Protein AF-A0A067C3H2-F1 (afdb_monomer_lite)

Foldseek 3Di:
DVVVVVVVVVVVVVLCVVVVNDAALDNLVVDDPPDPVSVVVVVVVVVVVVVVVVVCCCVLQPPDDPVRSVVCVVVSVVVVVVVVVVVVVCVVPPPGPNVVCQLCCQLVVLQCVQLVVLVVLLVQLPDPPHPDDPVVSVVSPVSSVVSNVRSVVSNVVSVVD

Structure (mmCIF, N/CA/C/O backbone):
data_AF-A0A067C3H2-F1
#
_entry.id   AF-A0A067C3H2-F1
#
loop_
_atom_site.group_PDB
_atom_site.id
_atom_site.type_symbol
_atom_site.label_atom_id
_atom_site.label_alt_id
_atom_site.label_comp_id
_atom_site.label_asym_id
_atom_site.label_entity_id
_atom_site.label_seq_id
_atom_site.pdbx_PDB_ins_code
_atom_site.Cartn_x
_atom_site.Cartn_y
_atom_site.Cartn_z
_atom_site.occupancy
_atom_site.B_iso_or_equiv
_atom_site.auth_seq_id
_atom_site.auth_comp_id
_atom_site.auth_asym_id
_atom_site.auth_atom_id
_atom_site.pdbx_PDB_model_num
ATOM 1 N N . MET A 1 1 ? 9.374 -16.015 7.354 1.00 52.94 1 MET A N 1
ATOM 2 C CA . MET A 1 1 ? 7.978 -15.720 6.952 1.00 52.94 1 MET A CA 1
ATOM 3 C C . MET A 1 1 ? 6.926 -16.231 7.945 1.00 52.94 1 MET A C 1
ATOM 5 O O . MET A 1 1 ? 5.889 -15.596 8.042 1.00 52.94 1 MET A O 1
ATOM 9 N N . GLY A 1 2 ? 7.169 -17.295 8.728 1.00 65.50 2 GLY A N 1
ATOM 10 C CA . GLY A 1 2 ? 6.156 -17.839 9.654 1.00 65.50 2 GLY A CA 1
ATOM 11 C C . GLY A 1 2 ? 5.845 -17.011 10.913 1.00 65.50 2 GLY A C 1
ATOM 12 O O . GLY A 1 2 ? 4.714 -17.039 11.383 1.00 65.50 2 GLY A O 1
ATOM 13 N N . SER A 1 3 ? 6.797 -16.236 11.444 1.00 79.12 3 SER A N 1
ATOM 14 C CA . SER A 1 3 ? 6.596 -15.486 12.697 1.00 79.12 3 SER A CA 1
ATOM 15 C C . SER A 1 3 ? 5.554 -14.370 12.580 1.00 79.12 3 SER A C 1
ATOM 17 O O . SER A 1 3 ? 4.753 -14.196 13.489 1.00 79.12 3 SER A O 1
ATOM 19 N N . GLY A 1 4 ? 5.513 -13.650 11.454 1.00 80.19 4 GLY A N 1
ATOM 20 C CA . GLY A 1 4 ? 4.512 -12.604 11.222 1.00 80.19 4 GLY A CA 1
ATOM 21 C C . GLY A 1 4 ? 3.096 -13.172 11.140 1.00 80.19 4 GLY A C 1
ATOM 22 O O . GLY A 1 4 ? 2.205 -12.703 11.839 1.00 80.19 4 GLY A O 1
ATOM 23 N N . ALA A 1 5 ? 2.904 -14.232 10.349 1.00 82.69 5 ALA A N 1
ATOM 24 C CA . ALA A 1 5 ? 1.613 -14.910 10.236 1.00 82.69 5 ALA A CA 1
ATOM 25 C C . ALA A 1 5 ? 1.138 -15.476 11.584 1.00 82.69 5 ALA A C 1
ATOM 27 O O . ALA A 1 5 ? -0.034 -15.343 11.924 1.00 82.69 5 ALA A O 1
ATOM 28 N N . ALA A 1 6 ? 2.053 -16.044 12.378 1.00 87.88 6 ALA A N 1
ATOM 29 C CA . ALA A 1 6 ? 1.741 -16.526 13.719 1.00 87.88 6 ALA A CA 1
ATOM 30 C C . ALA A 1 6 ? 1.287 -15.391 14.652 1.00 87.88 6 ALA A C 1
ATOM 32 O O . ALA A 1 6 ? 0.285 -15.544 15.343 1.00 87.88 6 ALA A O 1
ATOM 33 N N . LEU A 1 7 ? 1.968 -14.239 14.641 1.00 87.00 7 LEU A N 1
ATOM 34 C CA . LEU A 1 7 ? 1.573 -13.076 15.444 1.00 87.00 7 LEU A CA 1
ATOM 35 C C . LEU A 1 7 ? 0.202 -12.528 15.033 1.00 87.00 7 LEU A C 1
ATOM 37 O O . LEU A 1 7 ? -0.615 -12.250 15.908 1.00 87.00 7 LEU A O 1
ATOM 41 N N . TYR A 1 8 ? -0.072 -12.425 13.727 1.00 86.69 8 TYR A N 1
ATOM 42 C CA . TYR A 1 8 ? -1.391 -12.016 13.237 1.00 86.69 8 TYR A CA 1
ATOM 43 C C . TYR A 1 8 ? -2.480 -12.999 13.666 1.00 86.69 8 TYR A C 1
ATOM 45 O O . TYR A 1 8 ? -3.502 -12.566 14.182 1.00 86.69 8 TYR A O 1
ATOM 53 N N . LEU A 1 9 ? -2.251 -14.310 13.535 1.00 88.50 9 LEU A N 1
ATOM 54 C CA . LEU A 1 9 ? -3.214 -15.329 13.960 1.00 88.50 9 LEU A CA 1
ATOM 55 C C . LEU A 1 9 ? -3.497 -15.272 15.461 1.00 88.50 9 LEU A C 1
ATOM 57 O O . LEU A 1 9 ? -4.658 -15.279 15.860 1.00 88.50 9 LEU A O 1
ATOM 61 N N . ILE A 1 10 ? -2.454 -15.185 16.290 1.00 91.12 10 ILE A N 1
ATOM 62 C CA . ILE A 1 10 ? -2.608 -15.098 17.747 1.00 91.12 10 ILE A CA 1
ATOM 63 C C . ILE A 1 10 ? -3.401 -13.839 18.116 1.00 91.12 10 ILE A C 1
ATOM 65 O O . ILE A 1 10 ? -4.353 -13.927 18.890 1.00 91.12 10 ILE A O 1
ATOM 69 N N . ALA A 1 11 ? -3.058 -12.687 17.531 1.00 86.56 11 ALA A N 1
ATOM 70 C CA . ALA A 1 11 ? -3.764 -11.433 17.777 1.00 86.56 11 ALA A CA 1
ATOM 71 C C . ALA A 1 11 ? -5.228 -11.483 17.302 1.00 86.56 11 ALA A C 1
ATOM 73 O O . ALA A 1 11 ? -6.118 -11.040 18.025 1.00 86.56 11 ALA A O 1
ATOM 74 N N . SER A 1 12 ? -5.496 -12.063 16.128 1.00 86.25 12 SER A N 1
ATOM 75 C CA . SER A 1 12 ? -6.852 -12.220 15.592 1.00 86.25 12 SER A CA 1
ATOM 76 C C . SER A 1 12 ? -7.713 -13.144 16.451 1.00 86.25 12 SER A C 1
ATOM 78 O O . SER A 1 12 ? -8.860 -12.807 16.729 1.00 86.25 12 SER A O 1
ATOM 80 N N . ILE A 1 13 ? -7.172 -14.277 16.912 1.00 89.00 13 ILE A N 1
ATOM 81 C CA . ILE A 1 13 ? -7.898 -15.203 17.795 1.00 89.00 13 ILE A CA 1
ATOM 82 C C . ILE A 1 13 ? -8.176 -14.534 19.144 1.00 89.00 13 ILE A C 1
ATOM 84 O O . ILE A 1 13 ? -9.308 -14.575 19.622 1.00 89.00 13 ILE A O 1
ATOM 88 N N . ALA A 1 14 ? -7.178 -13.871 19.736 1.00 87.00 14 ALA A N 1
ATOM 89 C CA . ALA A 1 14 ? -7.347 -13.161 21.002 1.00 87.00 14 ALA A CA 1
ATOM 90 C C . ALA A 1 14 ? -8.406 -12.049 20.901 1.00 87.00 14 ALA A C 1
ATOM 92 O O . ALA A 1 14 ? -9.272 -11.951 21.768 1.00 87.00 14 ALA A O 1
ATOM 93 N N . GLY A 1 15 ? -8.391 -11.261 19.820 1.00 84.81 15 GLY A N 1
ATOM 94 C CA . GLY A 1 15 ? -9.404 -10.238 19.555 1.00 84.81 15 GLY A CA 1
ATOM 95 C C . GLY A 1 15 ? -10.802 -10.826 19.346 1.00 84.81 15 GLY A C 1
ATOM 96 O O . GLY A 1 15 ? -11.765 -10.334 19.927 1.00 84.81 15 GLY A O 1
ATOM 97 N N . TYR A 1 16 ? -10.919 -11.917 18.583 1.00 87.06 16 TYR A N 1
ATOM 98 C CA . TYR A 1 16 ? -12.198 -12.595 18.348 1.00 87.06 16 TYR A CA 1
ATOM 99 C C . TYR A 1 16 ? -12.837 -13.095 19.650 1.00 87.06 16 TYR A C 1
ATOM 101 O O . TYR A 1 16 ? -14.030 -12.885 19.876 1.00 87.06 16 TYR A O 1
ATOM 109 N N . VAL A 1 17 ? -12.032 -13.706 20.526 1.00 88.50 17 VAL A N 1
ATOM 110 C CA . VAL A 1 17 ? -12.478 -14.176 21.845 1.00 88.50 17 VAL A CA 1
ATOM 111 C C . VAL A 1 17 ? -12.849 -12.999 22.751 1.00 88.50 17 VAL A C 1
ATOM 113 O O . VAL A 1 17 ? -13.873 -13.053 23.425 1.00 88.50 17 VAL A O 1
ATOM 116 N N . CYS A 1 18 ? -12.069 -11.913 22.740 1.00 85.69 18 CYS A N 1
ATOM 117 C CA . CYS A 1 18 ? -12.314 -10.742 23.586 1.00 85.69 18 CYS A CA 1
ATOM 118 C C . CYS A 1 18 ? -13.610 -9.988 23.231 1.00 85.69 18 CYS A C 1
ATOM 120 O O . CYS A 1 18 ? -14.263 -9.446 24.119 1.00 85.69 18 CYS A O 1
ATOM 122 N N . PHE A 1 19 ? -13.999 -9.971 21.952 1.00 85.56 19 PHE A N 1
ATOM 123 C CA . PHE A 1 19 ? -15.188 -9.262 21.458 1.00 85.56 19 PHE A CA 1
ATOM 124 C C . PHE A 1 19 ? -16.379 -10.175 21.143 1.00 85.56 19 PHE A C 1
ATOM 126 O O . PHE A 1 19 ? -17.271 -9.781 20.392 1.00 85.56 19 PHE A O 1
ATOM 133 N N . ASN A 1 20 ? -16.412 -11.395 21.697 1.00 84.06 20 ASN A N 1
ATOM 134 C CA . ASN A 1 20 ? -17.511 -12.356 21.515 1.00 84.06 20 ASN A CA 1
ATOM 135 C C . ASN A 1 20 ? -17.917 -12.561 20.039 1.00 84.06 20 ASN A C 1
ATOM 137 O O . ASN A 1 20 ? -19.093 -12.710 19.712 1.00 84.06 20 ASN A O 1
ATOM 141 N N . GLY A 1 21 ? -16.935 -12.545 19.137 1.00 79.56 21 GLY A N 1
ATOM 142 C CA . GLY A 1 21 ? -17.133 -12.782 17.710 1.00 79.56 21 GLY A CA 1
ATOM 143 C C . GLY A 1 21 ? -17.432 -11.560 16.834 1.00 79.56 21 GLY A C 1
ATOM 144 O O . GLY A 1 21 ? -17.514 -11.730 15.619 1.00 79.56 21 GLY A O 1
ATOM 145 N N . MET A 1 22 ? -17.525 -10.344 17.390 1.00 80.50 22 MET A N 1
ATOM 146 C CA . MET A 1 22 ? -17.711 -9.100 16.616 1.00 80.50 22 MET A CA 1
ATOM 147 C C . MET A 1 22 ? -16.599 -8.070 16.893 1.00 80.50 22 MET A C 1
ATOM 149 O O . MET A 1 22 ? -16.857 -7.034 17.507 1.00 80.50 22 MET A O 1
ATOM 153 N N . PRO A 1 23 ? -15.344 -8.337 16.482 1.00 81.75 23 PRO A N 1
ATOM 154 C CA . PRO A 1 23 ? -14.254 -7.395 16.698 1.00 81.75 23 PRO A CA 1
ATOM 155 C C . PRO A 1 23 ? -14.402 -6.145 15.804 1.00 81.75 23 PRO A C 1
ATOM 157 O O . PRO A 1 23 ? -14.617 -6.290 14.597 1.00 81.75 23 PRO A O 1
ATOM 160 N N . PRO A 1 24 ? -14.242 -4.926 16.353 1.00 81.44 24 PRO A N 1
ATOM 161 C CA . PRO A 1 24 ? -14.141 -3.710 15.548 1.00 81.44 24 PRO A CA 1
ATOM 162 C C . PRO A 1 24 ? -12.856 -3.711 14.701 1.00 81.44 24 PRO A C 1
ATOM 164 O O . PRO A 1 24 ? -11.870 -4.365 15.047 1.00 81.44 24 PRO A O 1
ATOM 167 N N . ALA A 1 25 ? -12.850 -2.957 13.594 1.00 78.88 25 ALA A N 1
ATOM 168 C CA . ALA A 1 25 ? -11.707 -2.887 12.672 1.00 78.88 25 ALA A CA 1
ATOM 169 C C . ALA A 1 25 ? -10.416 -2.380 13.345 1.00 78.88 25 ALA A C 1
ATOM 171 O O . ALA A 1 25 ? -9.319 -2.811 12.990 1.00 78.88 25 ALA A O 1
ATOM 172 N N . ASP A 1 26 ? -10.555 -1.498 14.336 1.00 81.25 26 ASP A N 1
ATOM 173 C CA . ASP A 1 26 ? -9.503 -1.180 15.295 1.00 81.25 26 ASP A CA 1
ATOM 174 C C . ASP A 1 26 ? -9.853 -1.808 16.648 1.00 81.25 26 ASP A C 1
ATOM 176 O O . ASP A 1 26 ? -10.756 -1.362 17.348 1.00 81.25 26 ASP A O 1
ATOM 180 N N . ILE A 1 27 ? -9.110 -2.843 17.037 1.00 80.56 27 ILE A N 1
ATOM 181 C CA . ILE A 1 27 ? -9.293 -3.567 18.303 1.00 80.56 27 ILE A CA 1
ATOM 182 C C . ILE A 1 27 ? -9.233 -2.625 19.513 1.00 80.56 27 ILE A C 1
ATOM 184 O O . ILE A 1 27 ? -9.882 -2.882 20.525 1.00 80.56 27 ILE A O 1
ATOM 188 N N . LEU A 1 28 ? -8.483 -1.523 19.428 1.00 80.81 28 LEU A N 1
ATOM 189 C CA . LEU A 1 28 ? -8.332 -0.594 20.543 1.00 80.81 28 LEU A CA 1
ATOM 190 C C . LEU A 1 28 ? -9.577 0.256 20.783 1.00 80.81 28 LEU A C 1
ATOM 192 O O . LEU A 1 28 ? -9.721 0.756 21.896 1.00 80.81 28 LEU A O 1
ATOM 196 N N . THR A 1 29 ? -10.466 0.433 19.802 1.00 80.19 29 THR A N 1
ATOM 197 C CA . THR A 1 29 ? -11.700 1.221 19.981 1.00 80.19 29 THR A CA 1
ATOM 198 C C . THR A 1 29 ? -12.783 0.450 20.726 1.00 80.19 29 THR A C 1
ATOM 200 O O . THR A 1 29 ? -13.663 1.066 21.318 1.00 80.19 29 THR A O 1
ATOM 203 N N . GLY A 1 30 ? -12.689 -0.881 20.773 1.00 79.06 30 GLY A N 1
ATOM 204 C CA . GLY A 1 30 ? -13.612 -1.721 21.535 1.00 79.06 30 GLY A CA 1
ATOM 205 C C . GLY A 1 30 ? -13.400 -1.688 23.056 1.00 79.06 30 GLY A C 1
ATOM 206 O O . GLY A 1 30 ? -14.217 -2.240 23.788 1.00 79.06 30 GLY A O 1
ATOM 207 N N . PHE A 1 31 ? -12.330 -1.050 23.544 1.00 82.25 31 PHE A N 1
ATOM 208 C CA . PHE A 1 31 ? -12.027 -0.908 24.972 1.00 82.25 31 PHE A CA 1
ATOM 209 C C . PHE A 1 31 ? -12.334 0.503 25.494 1.00 82.25 31 PHE A C 1
ATOM 211 O O . PHE A 1 31 ? -12.208 1.494 24.764 1.00 82.25 31 PHE A O 1
ATOM 218 N N . SER A 1 32 ? -12.680 0.596 26.782 1.00 82.94 32 SER A N 1
ATOM 219 C CA . SER A 1 32 ? -13.024 1.860 27.441 1.00 82.94 32 SER A CA 1
ATOM 220 C C . SER A 1 32 ? -11.864 2.862 27.412 1.00 82.94 32 SER A C 1
ATOM 222 O O . SER A 1 32 ? -10.688 2.501 27.468 1.00 82.94 32 SER A O 1
ATOM 224 N N . SER A 1 33 ? -12.184 4.156 27.346 1.00 77.75 33 SER A N 1
ATOM 225 C CA . SER A 1 33 ? -11.199 5.242 27.435 1.00 77.75 33 SER A CA 1
ATOM 226 C C . SER A 1 33 ? -10.615 5.432 28.834 1.00 77.75 33 SER A C 1
ATOM 228 O O . SER A 1 33 ? -9.649 6.177 28.983 1.00 77.75 33 SER A O 1
ATOM 230 N N . GLU A 1 34 ? -11.183 4.790 29.852 1.00 81.88 34 GLU A N 1
ATOM 231 C CA . GLU A 1 34 ? -10.734 4.904 31.245 1.00 81.88 34 GLU A CA 1
ATOM 232 C C . GLU A 1 34 ? -9.639 3.883 31.604 1.00 81.88 34 GLU A C 1
ATOM 234 O O . GLU A 1 34 ? -8.944 4.041 32.609 1.00 81.88 34 GLU A O 1
ATOM 239 N N . ASP A 1 35 ? -9.409 2.878 30.752 1.00 84.25 35 ASP A N 1
ATOM 240 C CA . ASP A 1 35 ? -8.408 1.840 30.989 1.00 84.25 35 ASP A CA 1
ATOM 241 C C . ASP A 1 35 ? -6.983 2.362 30.747 1.00 84.25 35 ASP A C 1
ATOM 243 O O . ASP A 1 35 ? -6.524 2.551 29.614 1.00 84.25 35 ASP A O 1
ATOM 247 N N . ALA A 1 36 ? -6.235 2.559 31.835 1.00 84.69 36 ALA A N 1
ATOM 248 C CA . ALA A 1 36 ? -4.871 3.088 31.794 1.00 84.69 36 ALA A CA 1
ATOM 249 C C . ALA A 1 36 ? -3.897 2.218 30.971 1.00 84.69 36 ALA A C 1
ATOM 251 O O . ALA A 1 36 ? -2.998 2.748 30.315 1.00 84.69 36 ALA A O 1
ATOM 252 N N . SER A 1 37 ? -4.081 0.893 30.961 1.00 85.56 37 SER A N 1
ATOM 253 C CA . SER A 1 37 ? -3.261 -0.043 30.175 1.00 85.56 37 SER A CA 1
ATOM 254 C C . SER A 1 37 ? -3.469 0.137 28.668 1.00 85.56 37 SER A C 1
ATOM 256 O O . SER A 1 37 ? -2.499 0.224 27.913 1.00 85.56 37 SER A O 1
ATOM 258 N N . ILE A 1 38 ? -4.722 0.270 28.232 1.00 86.00 38 ILE A N 1
ATOM 259 C CA . ILE A 1 38 ? -5.090 0.480 26.829 1.00 86.00 38 ILE A CA 1
ATOM 260 C C . ILE A 1 38 ? -4.646 1.863 26.359 1.00 86.00 38 ILE A C 1
ATOM 262 O O . ILE A 1 38 ? -4.080 1.995 25.272 1.00 86.00 38 ILE A O 1
ATOM 266 N N . ASN A 1 39 ? -4.804 2.888 27.197 1.00 86.44 39 ASN A N 1
ATOM 267 C CA . ASN A 1 39 ? -4.285 4.219 26.894 1.00 86.44 39 ASN A CA 1
ATOM 268 C C . ASN A 1 39 ? -2.754 4.224 26.761 1.00 86.44 39 ASN A C 1
ATOM 270 O O . ASN A 1 39 ? -2.228 4.868 25.853 1.00 86.44 39 ASN A O 1
ATOM 274 N N . GLY A 1 40 ? -2.037 3.445 27.578 1.00 88.62 40 GLY A N 1
ATOM 275 C CA . GLY A 1 40 ? -0.596 3.234 27.416 1.00 88.62 40 GLY A CA 1
ATOM 276 C C . GLY A 1 40 ? -0.232 2.645 26.048 1.00 88.62 40 GLY A C 1
ATOM 277 O O . GLY A 1 40 ? 0.672 3.147 25.377 1.00 88.62 40 GLY A O 1
ATOM 278 N N . VAL A 1 41 ? -0.977 1.633 25.587 1.00 87.75 41 VAL A N 1
ATOM 279 C CA . VAL A 1 41 ? -0.791 1.030 24.255 1.00 87.75 41 VAL A CA 1
ATOM 280 C C . VAL A 1 41 ? -1.094 2.033 23.136 1.00 87.75 41 VAL A C 1
ATOM 282 O O . VAL A 1 41 ? -0.302 2.146 22.200 1.00 87.75 41 VAL A O 1
ATOM 285 N N . ARG A 1 42 ? -2.179 2.814 23.243 1.00 88.06 42 ARG A N 1
ATOM 286 C CA . ARG A 1 42 ? -2.527 3.871 22.271 1.00 88.06 42 ARG A CA 1
ATOM 287 C C . ARG A 1 42 ? -1.410 4.915 22.147 1.00 88.06 42 ARG A C 1
ATOM 289 O O . ARG A 1 42 ? -1.023 5.270 21.034 1.00 88.06 42 ARG A O 1
ATOM 296 N N . ILE A 1 43 ? -0.834 5.353 23.271 1.00 88.12 43 ILE A N 1
ATOM 297 C CA . ILE A 1 43 ? 0.297 6.298 23.286 1.00 88.12 43 ILE A CA 1
ATOM 298 C C . ILE A 1 43 ? 1.541 5.674 22.642 1.00 88.12 43 ILE A C 1
ATOM 300 O O . ILE A 1 43 ? 2.183 6.309 21.802 1.00 88.12 43 ILE A O 1
ATOM 304 N N . ALA A 1 44 ? 1.877 4.431 22.998 1.00 89.50 44 ALA A N 1
ATOM 305 C CA . ALA A 1 44 ? 3.029 3.731 22.433 1.00 89.50 44 ALA A CA 1
ATOM 306 C C . ALA A 1 44 ? 2.903 3.558 20.910 1.00 89.50 44 ALA A C 1
ATOM 308 O O . ALA A 1 44 ? 3.862 3.806 20.175 1.00 89.50 44 ALA A O 1
ATOM 309 N N . LEU A 1 45 ? 1.713 3.202 20.420 1.00 85.12 45 LEU A N 1
ATOM 310 C CA . LEU A 1 45 ? 1.429 3.103 18.989 1.00 85.12 45 LEU A CA 1
ATOM 311 C C . LEU A 1 45 ? 1.521 4.461 18.293 1.00 85.12 45 LEU A C 1
ATOM 313 O O . LEU A 1 45 ? 2.179 4.556 17.257 1.00 85.12 45 LEU A O 1
ATOM 317 N N . GLY A 1 46 ? 0.961 5.519 18.886 1.00 85.25 46 GLY A N 1
ATOM 318 C CA . GLY A 1 46 ? 1.102 6.883 18.371 1.00 85.25 46 GLY A CA 1
ATOM 319 C C . GLY A 1 46 ? 2.572 7.301 18.237 1.00 85.25 46 GLY A C 1
ATOM 320 O O . GLY A 1 46 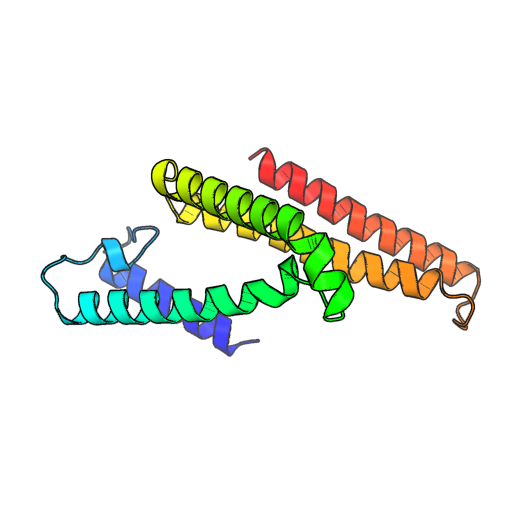? 2.990 7.826 17.202 1.00 85.25 46 GLY A O 1
ATOM 321 N N . LEU A 1 47 ? 3.403 6.980 19.233 1.00 86.69 47 LEU A N 1
ATOM 322 C CA . LEU A 1 47 ? 4.839 7.265 19.196 1.00 86.69 47 LEU A CA 1
ATOM 323 C C . LEU A 1 47 ? 5.563 6.462 18.098 1.00 86.69 47 LEU A C 1
ATOM 325 O O . LEU A 1 47 ? 6.403 7.004 17.369 1.00 86.69 47 LEU A O 1
ATOM 329 N N . CYS A 1 48 ? 5.215 5.184 17.936 1.00 84.94 48 CYS A N 1
ATOM 330 C CA . CYS A 1 48 ? 5.728 4.333 16.861 1.00 84.94 48 CYS A CA 1
ATOM 331 C C . CYS A 1 48 ? 5.339 4.852 15.467 1.00 84.94 48 CYS A C 1
ATOM 333 O O . CYS A 1 48 ? 6.164 4.823 14.546 1.00 84.94 48 CYS A O 1
ATOM 335 N N . MET A 1 49 ? 4.124 5.380 15.302 1.00 82.00 49 MET A N 1
ATOM 336 C CA . MET A 1 49 ? 3.663 5.974 14.044 1.00 82.00 49 MET A CA 1
ATOM 337 C C . MET A 1 49 ? 4.447 7.240 13.684 1.00 82.00 49 MET A C 1
ATOM 339 O O . MET A 1 49 ? 4.892 7.372 12.543 1.00 82.00 49 MET A O 1
ATOM 343 N N . ILE A 1 50 ? 4.730 8.123 14.652 1.00 81.38 50 ILE A N 1
ATOM 344 C CA . ILE A 1 50 ? 5.578 9.314 14.433 1.00 81.38 50 ILE A CA 1
ATOM 345 C C . ILE A 1 50 ? 6.971 8.904 13.944 1.00 81.38 50 ILE A C 1
ATOM 347 O O . ILE A 1 50 ? 7.534 9.506 13.022 1.00 81.38 50 ILE A O 1
ATOM 351 N N . ARG A 1 51 ? 7.545 7.855 14.543 1.00 76.00 51 ARG A N 1
ATOM 352 C CA . ARG A 1 51 ? 8.850 7.335 14.124 1.00 76.00 51 ARG A CA 1
ATOM 353 C C . ARG A 1 51 ? 8.795 6.743 12.715 1.00 76.00 51 ARG A C 1
ATOM 355 O O . ARG A 1 51 ? 9.713 6.978 11.934 1.00 76.00 51 ARG A O 1
ATOM 362 N N . SER A 1 52 ? 7.719 6.039 12.379 1.00 69.81 52 SER A N 1
ATOM 363 C CA . SER A 1 52 ? 7.513 5.422 11.062 1.00 69.81 52 SER A CA 1
ATOM 364 C C . SER A 1 52 ? 7.284 6.457 9.956 1.00 69.81 52 SER A C 1
ATOM 366 O O . SER A 1 52 ? 7.788 6.290 8.848 1.00 69.81 52 SER A O 1
ATOM 368 N N . ALA A 1 53 ? 6.648 7.591 10.263 1.00 64.25 53 ALA A N 1
ATOM 369 C CA . ALA A 1 53 ? 6.514 8.712 9.330 1.00 64.25 53 ALA A CA 1
ATOM 370 C C . ALA A 1 53 ? 7.879 9.277 8.887 1.00 64.25 53 ALA A C 1
ATOM 372 O O . ALA A 1 53 ? 8.028 9.773 7.769 1.00 64.25 53 ALA A O 1
ATOM 373 N N . ARG A 1 54 ? 8.925 9.146 9.718 1.00 61.78 54 ARG A N 1
ATOM 374 C CA . ARG A 1 54 ? 10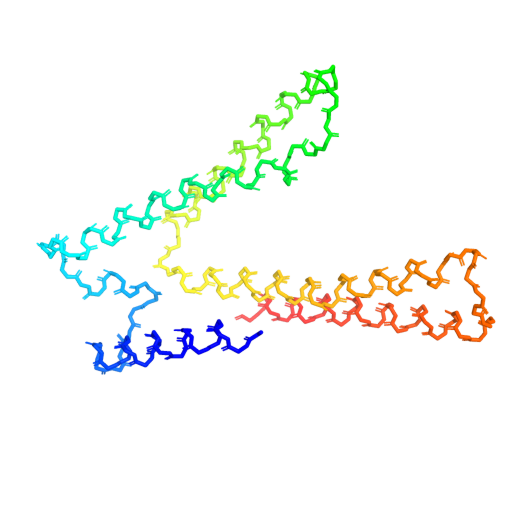.297 9.520 9.336 1.00 61.78 54 ARG A CA 1
ATOM 375 C C . ARG A 1 54 ? 10.853 8.629 8.215 1.00 61.78 54 ARG A C 1
ATOM 377 O O . ARG A 1 54 ? 11.667 9.117 7.435 1.00 61.78 54 ARG A O 1
ATOM 384 N N . SER A 1 55 ? 10.385 7.387 8.088 1.00 58.88 55 SER A N 1
ATOM 385 C CA . SER A 1 55 ? 10.772 6.445 7.026 1.00 58.88 55 SER A CA 1
ATOM 386 C C . SER A 1 55 ? 10.144 6.759 5.665 1.00 58.88 55 SER A C 1
ATOM 388 O O . SER A 1 55 ? 10.633 6.268 4.654 1.00 58.88 55 SER A O 1
ATOM 390 N N . LEU A 1 56 ? 9.119 7.618 5.602 1.00 57.69 56 LEU A N 1
ATOM 391 C CA . LEU A 1 56 ? 8.558 8.104 4.332 1.00 57.69 56 LEU A CA 1
ATOM 392 C C . LEU A 1 56 ? 9.440 9.173 3.669 1.00 57.69 56 LEU A C 1
ATOM 394 O O . LEU A 1 56 ? 9.293 9.450 2.480 1.00 57.69 56 LEU A O 1
ATOM 398 N N . ARG A 1 57 ? 10.398 9.755 4.411 1.00 59.25 57 ARG A N 1
ATOM 399 C CA . ARG A 1 57 ? 11.351 10.742 3.885 1.00 59.25 57 ARG A CA 1
ATOM 400 C C . ARG A 1 57 ? 12.066 10.260 2.612 1.00 59.25 57 ARG A C 1
ATOM 402 O O . ARG A 1 57 ? 11.967 10.970 1.624 1.00 59.25 57 ARG A O 1
ATOM 409 N N . PRO A 1 58 ? 12.745 9.101 2.557 1.00 53.56 58 PRO A N 1
ATOM 410 C CA . PRO A 1 58 ? 13.446 8.667 1.344 1.00 53.56 58 PRO A CA 1
ATOM 411 C C . PRO A 1 58 ? 12.540 8.478 0.116 1.00 53.56 58 PRO A C 1
ATOM 413 O O . PRO A 1 58 ? 12.984 8.771 -0.989 1.00 53.56 58 PRO A O 1
ATOM 416 N N . PHE A 1 59 ? 11.282 8.054 0.294 1.00 53.81 59 PHE A N 1
ATOM 417 C CA . PHE A 1 59 ? 10.358 7.800 -0.821 1.00 53.81 59 PHE A CA 1
ATOM 418 C C . PHE A 1 59 ? 9.944 9.090 -1.546 1.00 53.81 59 PHE A C 1
ATOM 420 O O . PHE A 1 59 ? 9.884 9.125 -2.770 1.00 53.81 59 PHE A O 1
ATOM 427 N N . PHE A 1 60 ? 9.728 10.174 -0.794 1.00 53.38 60 PHE A N 1
ATOM 428 C CA . PHE A 1 60 ? 9.381 11.483 -1.358 1.00 53.38 60 PHE A CA 1
ATOM 429 C C . PHE A 1 60 ? 10.594 12.384 -1.633 1.00 53.38 60 PHE A C 1
ATOM 431 O O . PHE A 1 60 ? 10.481 13.336 -2.404 1.00 53.38 60 PHE A O 1
ATOM 438 N N . LEU A 1 61 ? 11.740 12.143 -0.984 1.00 54.72 61 LEU A N 1
ATOM 439 C CA . LEU A 1 61 ? 12.914 13.017 -1.096 1.00 54.72 61 LEU A CA 1
ATOM 440 C C . LEU A 1 61 ? 13.903 12.584 -2.180 1.00 54.72 61 LEU A C 1
ATOM 442 O O . LEU A 1 61 ? 14.596 13.460 -2.693 1.00 54.72 61 LEU A O 1
ATOM 446 N N . GLY A 1 62 ? 13.986 11.290 -2.513 1.00 56.94 62 GLY A N 1
ATOM 447 C CA . GLY A 1 62 ? 15.049 10.749 -3.366 1.00 56.94 62 GLY A CA 1
ATOM 448 C C . GLY A 1 62 ? 16.468 11.032 -2.826 1.00 56.94 62 GLY A C 1
ATOM 449 O O . GLY A 1 62 ? 16.659 11.815 -1.891 1.00 56.94 62 GLY A O 1
ATOM 450 N N . PRO A 1 63 ? 17.510 10.396 -3.376 1.00 54.62 63 PRO A N 1
ATOM 451 C CA . PRO A 1 63 ? 18.877 10.834 -3.135 1.00 54.62 63 PRO A CA 1
ATOM 452 C C . PRO A 1 63 ? 19.118 12.117 -3.943 1.00 54.62 63 PRO A C 1
ATOM 454 O O . PRO A 1 63 ? 19.276 12.063 -5.157 1.00 54.62 63 PRO A O 1
ATOM 457 N N . ALA A 1 64 ? 19.104 13.280 -3.291 1.00 57.16 64 ALA A N 1
ATOM 458 C CA . ALA A 1 64 ? 19.415 14.560 -3.928 1.00 57.16 64 ALA A CA 1
ATOM 459 C C . ALA A 1 64 ? 20.677 15.164 -3.309 1.00 57.16 64 ALA A C 1
ATOM 461 O O . ALA A 1 64 ? 20.819 15.205 -2.083 1.00 57.16 64 ALA A O 1
ATOM 462 N N . THR A 1 65 ? 21.580 15.670 -4.151 1.00 61.69 65 THR A N 1
ATOM 463 C CA . THR A 1 65 ? 22.710 16.476 -3.677 1.00 61.69 65 THR A CA 1
ATOM 464 C C . THR A 1 65 ? 22.197 17.771 -3.027 1.00 61.69 65 THR A C 1
ATOM 466 O O . THR A 1 65 ? 21.117 18.270 -3.356 1.00 61.69 65 THR A O 1
ATOM 469 N N . HIS A 1 66 ? 22.954 18.343 -2.082 1.00 59.56 66 HIS A N 1
ATOM 470 C CA . HIS A 1 66 ? 22.523 19.523 -1.312 1.00 59.56 66 HIS A CA 1
ATOM 471 C C . HIS A 1 66 ? 22.100 20.725 -2.188 1.00 59.56 66 HIS A C 1
ATOM 473 O O . HIS A 1 66 ? 21.242 21.507 -1.774 1.00 59.56 66 HIS A O 1
ATOM 479 N N . ALA A 1 67 ? 22.655 20.859 -3.399 1.00 58.50 67 ALA A N 1
ATOM 480 C CA . ALA A 1 67 ? 22.327 21.925 -4.347 1.00 58.50 67 ALA A CA 1
ATOM 481 C C . ALA A 1 67 ? 20.983 21.697 -5.072 1.00 58.50 67 ALA A C 1
ATOM 483 O O . ALA A 1 67 ? 20.159 22.609 -5.154 1.00 58.50 67 ALA A O 1
ATOM 484 N N . GLU A 1 68 ? 20.711 20.472 -5.528 1.00 61.62 68 GLU A N 1
ATOM 485 C CA . GLU A 1 68 ? 19.450 20.105 -6.194 1.00 61.62 68 GLU A CA 1
ATOM 486 C C . GLU A 1 68 ? 18.270 20.077 -5.220 1.00 61.62 68 GLU A C 1
ATOM 488 O O . GLU A 1 68 ? 17.137 20.419 -5.578 1.00 61.62 68 GLU A O 1
ATOM 493 N N . ALA A 1 69 ? 18.544 19.732 -3.958 1.00 60.78 69 ALA A N 1
ATOM 494 C CA . ALA A 1 69 ? 17.550 19.721 -2.898 1.00 60.78 69 ALA A CA 1
ATOM 495 C C . ALA A 1 69 ? 16.885 21.092 -2.722 1.00 60.78 69 ALA A C 1
ATOM 497 O O . ALA A 1 69 ? 15.681 21.133 -2.477 1.00 60.78 69 ALA A O 1
ATOM 498 N N . ARG A 1 70 ? 17.634 22.199 -2.889 1.00 61.09 70 ARG A N 1
ATOM 499 C CA . ARG A 1 70 ? 17.143 23.575 -2.690 1.00 61.09 70 ARG A CA 1
ATOM 500 C C . ARG A 1 70 ? 16.162 24.017 -3.777 1.00 61.09 70 ARG A C 1
ATOM 502 O O . ARG A 1 70 ? 15.156 24.645 -3.460 1.00 61.09 70 ARG A O 1
ATOM 509 N N . HIS A 1 71 ? 16.417 23.653 -5.034 1.00 65.19 71 HIS A N 1
ATOM 510 C CA . HIS A 1 71 ? 15.538 23.998 -6.156 1.00 65.19 71 HIS A CA 1
ATOM 511 C C . HIS A 1 71 ? 14.219 23.209 -6.129 1.00 65.19 71 HIS A C 1
ATOM 513 O O . HIS A 1 71 ? 13.173 23.729 -6.507 1.00 65.19 71 HIS A O 1
ATOM 519 N N . ARG A 1 72 ? 14.241 21.977 -5.601 1.00 65.81 72 ARG A N 1
ATOM 520 C CA . ARG A 1 72 ? 13.046 21.132 -5.449 1.00 65.81 72 ARG A CA 1
ATOM 521 C C . ARG A 1 72 ? 12.271 21.371 -4.148 1.00 65.81 72 ARG A C 1
ATOM 523 O O . ARG A 1 72 ? 11.222 20.759 -3.972 1.00 65.81 72 ARG A O 1
ATOM 530 N N . LEU A 1 73 ? 12.729 22.253 -3.248 1.00 70.56 73 LEU A N 1
ATOM 531 C CA . LEU A 1 73 ? 12.022 22.578 -1.998 1.00 70.56 73 LEU A CA 1
ATOM 532 C C . LEU A 1 73 ? 10.562 23.016 -2.191 1.00 70.56 73 LEU A C 1
ATOM 534 O O . LEU A 1 73 ? 9.722 22.459 -1.489 1.00 70.56 73 LEU A O 1
ATOM 538 N N . PRO A 1 74 ? 10.212 23.951 -3.099 1.00 74.62 74 PRO A N 1
ATOM 539 C CA . PRO A 1 74 ? 8.818 24.371 -3.248 1.00 74.62 74 PRO A CA 1
ATOM 540 C C . PRO A 1 74 ? 7.929 23.225 -3.742 1.00 74.62 74 PRO A C 1
ATOM 542 O O . PRO A 1 74 ? 6.872 22.981 -3.168 1.00 74.62 74 PRO A O 1
ATOM 545 N N . PHE A 1 75 ? 8.396 22.451 -4.728 1.00 77.69 75 PHE A N 1
ATOM 546 C CA . PHE A 1 75 ? 7.695 21.254 -5.200 1.00 77.69 75 PH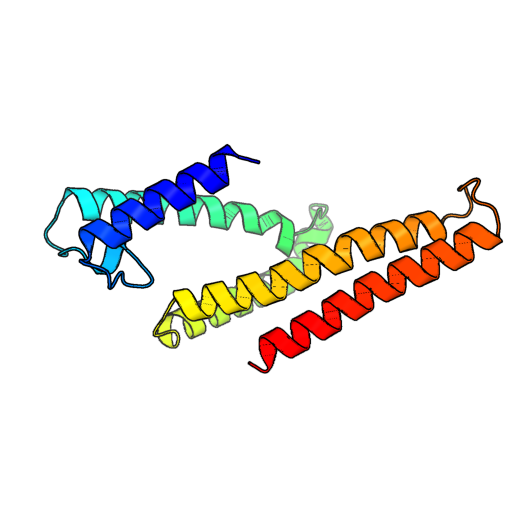E A CA 1
ATOM 547 C C . PHE A 1 75 ? 7.550 20.201 -4.092 1.00 77.69 75 PHE A C 1
ATOM 549 O O . PHE A 1 75 ? 6.503 19.581 -3.941 1.00 77.69 75 PHE A O 1
ATOM 556 N N . ARG A 1 76 ? 8.583 20.032 -3.264 1.00 73.25 76 ARG A N 1
ATOM 557 C CA . ARG A 1 76 ? 8.594 19.098 -2.136 1.00 73.25 76 ARG A CA 1
ATOM 558 C C . ARG A 1 76 ? 7.616 19.500 -1.037 1.00 73.25 76 ARG A C 1
ATOM 560 O O . ARG A 1 76 ? 6.927 18.635 -0.500 1.00 73.25 76 ARG A O 1
ATOM 567 N N . VAL A 1 77 ? 7.566 20.784 -0.686 1.00 78.69 77 VAL A N 1
ATOM 568 C CA . VAL A 1 77 ? 6.602 21.310 0.290 1.00 78.69 77 VAL A CA 1
ATOM 569 C C . VAL A 1 77 ? 5.186 21.127 -0.241 1.00 78.69 77 VAL A C 1
ATOM 571 O O . VAL A 1 77 ? 4.347 20.627 0.498 1.00 78.69 77 VAL A O 1
ATOM 574 N N . LEU A 1 78 ? 4.955 21.421 -1.524 1.00 82.88 78 LEU A N 1
ATOM 575 C CA . LEU A 1 78 ? 3.664 21.223 -2.183 1.00 82.88 78 LEU A CA 1
ATOM 576 C C . LEU A 1 78 ? 3.235 19.746 -2.197 1.00 82.88 78 LEU A C 1
ATOM 578 O O . LEU A 1 78 ? 2.118 19.419 -1.819 1.00 82.88 78 LEU A O 1
ATOM 582 N N . ALA A 1 79 ? 4.119 18.827 -2.586 1.00 78.19 79 ALA A N 1
ATOM 583 C CA . ALA A 1 79 ? 3.802 17.399 -2.604 1.00 78.19 79 ALA A CA 1
ATOM 584 C C . ALA A 1 79 ? 3.513 16.862 -1.191 1.00 78.19 79 ALA A C 1
ATOM 586 O O . ALA A 1 79 ? 2.578 16.088 -0.991 1.00 78.19 79 ALA A O 1
ATOM 587 N N . THR A 1 80 ? 4.284 17.312 -0.195 1.00 80.12 80 THR A N 1
ATOM 588 C CA . THR A 1 80 ? 4.074 16.919 1.206 1.00 80.12 80 THR A CA 1
ATOM 589 C C . THR A 1 80 ? 2.774 17.502 1.757 1.00 80.12 80 THR A C 1
ATOM 591 O O . THR A 1 80 ? 2.063 16.809 2.478 1.00 80.12 80 THR A O 1
ATOM 594 N N . SER A 1 81 ? 2.433 18.751 1.423 1.00 81.31 81 SER A N 1
ATOM 595 C CA . SER A 1 81 ? 1.184 19.368 1.873 1.00 81.31 81 SER A CA 1
ATOM 596 C C . SER A 1 81 ? -0.032 18.706 1.236 1.00 81.31 81 SER A C 1
ATOM 598 O O . SER A 1 81 ? -0.985 18.420 1.952 1.00 81.31 81 SER A O 1
ATOM 600 N N . ILE A 1 82 ? 0.021 18.376 -0.060 1.00 86.12 82 ILE A N 1
ATOM 601 C CA . ILE A 1 82 ? -1.031 17.607 -0.742 1.00 86.12 82 ILE A CA 1
ATOM 602 C C . ILE A 1 82 ? -1.209 16.242 -0.074 1.00 86.12 82 ILE A C 1
ATOM 604 O O . ILE A 1 82 ? -2.336 15.852 0.217 1.00 86.12 82 ILE A O 1
ATOM 608 N N . PHE A 1 83 ? -0.115 15.536 0.220 1.00 82.94 83 PHE A N 1
ATOM 609 C CA . PHE A 1 83 ? -0.176 14.242 0.900 1.00 82.94 83 PHE A CA 1
ATOM 610 C C . PHE A 1 83 ? -0.798 14.347 2.301 1.00 82.94 83 PHE A C 1
ATOM 612 O O . PHE A 1 83 ? -1.683 13.564 2.638 1.00 82.94 83 PHE A O 1
ATOM 619 N N . LEU A 1 84 ? -0.376 15.326 3.108 1.00 83.56 84 LEU A N 1
ATOM 620 C CA . LEU A 1 84 ? -0.939 15.550 4.443 1.00 83.56 84 LEU A CA 1
ATOM 621 C C . LEU A 1 84 ? -2.413 15.956 4.385 1.00 83.56 84 LEU A C 1
ATOM 623 O O . LEU A 1 84 ? -3.195 15.516 5.221 1.00 83.56 84 LEU A O 1
ATOM 627 N N . LEU A 1 85 ? -2.798 16.759 3.393 1.00 87.00 85 LEU A N 1
ATOM 628 C CA . LEU A 1 85 ? -4.183 17.164 3.188 1.00 87.00 85 LEU A CA 1
ATOM 629 C C . LEU A 1 85 ? -5.046 15.971 2.767 1.00 87.00 85 LEU A C 1
ATOM 631 O O . LEU A 1 85 ? -6.116 15.778 3.330 1.00 87.00 85 LEU A O 1
ATOM 635 N N . ALA A 1 86 ? -4.563 15.126 1.854 1.00 85.62 86 ALA A N 1
ATOM 636 C CA . ALA A 1 86 ? -5.243 13.888 1.482 1.00 85.62 86 ALA A CA 1
ATOM 637 C C . ALA A 1 86 ? -5.393 12.935 2.681 1.00 85.62 86 ALA A C 1
ATOM 639 O O . ALA A 1 86 ? -6.467 12.376 2.890 1.00 85.62 86 ALA A O 1
ATOM 640 N N . ALA A 1 87 ? -4.350 12.797 3.506 1.00 83.62 87 ALA A N 1
ATOM 641 C CA . ALA A 1 87 ? -4.404 12.006 4.733 1.00 83.62 87 ALA A CA 1
ATOM 642 C C . ALA A 1 87 ? -5.400 12.581 5.753 1.00 83.62 87 ALA A C 1
ATOM 644 O O . ALA A 1 87 ? -6.129 11.823 6.385 1.00 83.62 87 ALA A O 1
ATOM 645 N N . PHE A 1 88 ? -5.465 13.908 5.893 1.00 84.56 88 PHE A N 1
ATOM 646 C CA . PHE A 1 88 ? -6.431 14.578 6.763 1.00 84.56 88 PHE A CA 1
ATOM 647 C C . PHE A 1 88 ? -7.870 14.372 6.283 1.00 84.56 88 PHE A C 1
ATOM 649 O O . PHE A 1 88 ? -8.729 14.023 7.085 1.00 84.56 88 PHE A O 1
ATOM 656 N N . VAL A 1 89 ? -8.125 14.530 4.980 1.00 87.19 89 VAL A N 1
ATOM 657 C CA . VAL A 1 89 ? -9.443 14.259 4.392 1.00 87.19 89 VAL A CA 1
ATOM 658 C C . VAL A 1 89 ? -9.843 12.814 4.667 1.00 87.19 89 VAL A C 1
ATOM 660 O O . VAL A 1 89 ? -10.907 12.596 5.232 1.00 87.19 89 VAL A O 1
ATOM 663 N N . LEU A 1 90 ? -8.965 11.847 4.376 1.00 83.50 90 LEU A N 1
ATOM 664 C CA . LEU A 1 90 ? -9.225 10.437 4.671 1.00 83.50 90 LEU A CA 1
ATOM 665 C C . LEU A 1 90 ? -9.497 10.189 6.156 1.00 83.50 90 LEU A C 1
ATOM 667 O O . LEU A 1 90 ? -10.397 9.423 6.468 1.00 83.50 90 LEU A O 1
ATOM 671 N N . ALA A 1 91 ? -8.775 10.839 7.068 1.00 83.88 91 ALA A N 1
ATOM 672 C CA . ALA A 1 91 ? -8.998 10.681 8.504 1.00 83.88 91 ALA A CA 1
ATOM 673 C C . ALA A 1 91 ? -10.368 11.205 8.970 1.00 83.88 91 ALA A C 1
ATOM 675 O O . ALA A 1 91 ? -10.906 10.695 9.946 1.00 83.88 91 ALA A O 1
ATOM 676 N N . VAL A 1 92 ? -10.924 12.216 8.295 1.00 85.44 92 VAL A N 1
ATOM 677 C CA . VAL A 1 92 ? -12.246 12.779 8.617 1.00 85.44 92 VAL A CA 1
ATOM 678 C C . VAL A 1 92 ? -13.373 12.013 7.922 1.00 85.44 92 VAL A C 1
ATOM 680 O O . VAL A 1 92 ? -14.461 11.902 8.477 1.00 85.44 92 VAL A O 1
ATOM 683 N N .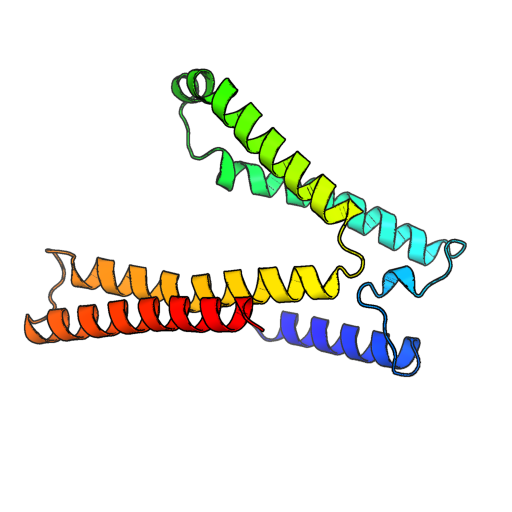 THR A 1 93 ? -13.140 11.498 6.712 1.00 82.12 93 THR A N 1
ATOM 684 C CA . THR A 1 93 ? -14.176 10.828 5.910 1.00 82.12 93 THR A CA 1
ATOM 685 C C . THR A 1 93 ? -14.231 9.317 6.103 1.00 82.12 93 THR A C 1
ATOM 687 O O . THR A 1 93 ? -15.242 8.707 5.773 1.00 82.12 93 THR A O 1
ATOM 690 N N . ALA A 1 94 ? -13.144 8.683 6.547 1.00 77.31 94 ALA A N 1
ATOM 691 C CA . ALA A 1 94 ? -13.114 7.239 6.735 1.00 77.31 94 ALA A CA 1
ATOM 692 C C . ALA A 1 94 ? -13.788 6.866 8.056 1.00 77.31 94 ALA A C 1
ATOM 694 O O . ALA A 1 94 ? -13.203 7.016 9.125 1.00 77.31 94 ALA A O 1
ATOM 695 N N . GLU A 1 95 ? -15.005 6.339 7.958 1.00 71.38 95 GLU A N 1
ATOM 696 C CA . GLU A 1 95 ? -15.722 5.759 9.098 1.00 71.38 95 GLU A CA 1
ATOM 697 C C . GLU A 1 95 ? -15.070 4.438 9.549 1.00 71.38 95 GLU A C 1
ATOM 699 O O . GLU A 1 95 ? -14.990 4.170 10.745 1.00 71.38 95 GLU A O 1
ATOM 704 N N . ASP A 1 96 ? -14.492 3.673 8.608 1.00 77.38 96 ASP A N 1
ATOM 705 C CA . ASP A 1 96 ? -13.855 2.379 8.867 1.00 77.38 96 ASP A CA 1
ATOM 706 C C . ASP A 1 96 ? -12.423 2.287 8.317 1.00 77.38 96 ASP A C 1
ATOM 708 O O . ASP A 1 96 ? -12.178 2.158 7.111 1.00 77.38 96 ASP A O 1
ATOM 712 N N . VAL A 1 97 ? -11.446 2.227 9.227 1.00 77.94 97 VAL A N 1
ATOM 713 C CA . VAL A 1 97 ? -10.021 2.016 8.895 1.00 77.94 97 VAL A CA 1
ATOM 714 C C . VAL A 1 97 ? -9.800 0.679 8.173 1.00 77.94 97 VAL A C 1
ATOM 716 O O . VAL A 1 97 ? -8.911 0.565 7.327 1.00 77.94 97 VAL A O 1
ATOM 719 N N . GLY A 1 98 ? -10.630 -0.328 8.463 1.00 80.19 98 GLY A N 1
ATOM 720 C CA . GLY A 1 98 ? -10.559 -1.647 7.834 1.00 80.19 98 GLY A CA 1
ATOM 721 C C . GLY A 1 98 ? -10.804 -1.605 6.324 1.00 80.19 98 GLY A C 1
ATOM 722 O O . GLY A 1 98 ? -10.084 -2.263 5.573 1.00 80.19 98 GLY A O 1
ATOM 723 N N . VAL A 1 99 ? -11.750 -0.779 5.868 1.00 79.94 99 VAL A N 1
ATOM 724 C CA . VAL A 1 99 ? -12.051 -0.606 4.437 1.00 79.94 99 VAL A CA 1
ATOM 725 C C . VAL A 1 99 ? -10.882 0.073 3.731 1.00 79.94 99 VAL A C 1
ATOM 727 O O . VAL A 1 99 ? -10.419 -0.400 2.693 1.00 79.94 99 VAL A O 1
ATOM 730 N N . VAL A 1 100 ? -10.334 1.131 4.337 1.00 82.31 100 VAL A N 1
ATOM 731 C CA . VAL A 1 100 ? -9.168 1.849 3.802 1.00 82.31 100 VAL A CA 1
ATOM 732 C C . VAL A 1 100 ? -7.955 0.923 3.702 1.00 82.31 100 VAL A C 1
ATOM 734 O O . VAL A 1 100 ? -7.290 0.880 2.667 1.00 82.31 100 VAL A O 1
ATOM 737 N N . MET A 1 101 ? -7.679 0.140 4.748 1.00 82.12 101 MET A N 1
ATOM 738 C CA . MET A 1 101 ? -6.546 -0.784 4.768 1.00 82.12 101 MET A CA 1
ATOM 739 C C . MET A 1 101 ? -6.731 -1.947 3.788 1.00 82.12 101 MET A C 1
ATOM 741 O O . MET A 1 101 ? -5.771 -2.346 3.129 1.00 82.12 101 MET A O 1
ATOM 745 N N . GLY A 1 102 ? -7.955 -2.462 3.649 1.00 80.75 102 GLY A N 1
ATOM 746 C CA . GLY A 1 102 ? -8.294 -3.479 2.656 1.00 80.75 102 GLY A CA 1
ATOM 747 C C . GLY A 1 102 ? -8.086 -2.974 1.230 1.00 80.75 102 GLY A C 1
ATOM 748 O O . GLY A 1 102 ? -7.464 -3.658 0.418 1.00 80.75 102 GLY A O 1
ATOM 749 N N . TRP A 1 103 ? -8.519 -1.746 0.941 1.00 82.50 103 TRP A N 1
ATOM 750 C CA . TRP A 1 103 ? -8.393 -1.150 -0.386 1.00 82.50 103 TRP A CA 1
ATOM 751 C C . TRP A 1 103 ? -6.944 -0.791 -0.727 1.00 82.50 103 TRP A C 1
ATOM 753 O O . TRP A 1 103 ? -6.439 -1.199 -1.772 1.00 82.50 103 TRP A O 1
ATOM 763 N N . ILE A 1 104 ? -6.223 -0.101 0.165 1.00 85.12 104 ILE A N 1
ATOM 764 C CA . ILE A 1 104 ? -4.804 0.244 -0.038 1.00 85.12 104 ILE A CA 1
ATOM 765 C C . ILE A 1 104 ? -3.945 -1.022 -0.093 1.00 85.12 104 ILE A C 1
ATOM 767 O O . ILE A 1 104 ? -3.094 -1.152 -0.975 1.00 85.12 104 ILE A O 1
ATOM 771 N N . GLY A 1 105 ? -4.166 -1.961 0.829 1.00 81.31 105 GLY A N 1
ATOM 772 C CA . GLY A 1 105 ? -3.434 -3.222 0.904 1.00 81.31 105 GLY A CA 1
ATOM 773 C C . GLY A 1 105 ? -3.696 -4.122 -0.300 1.00 81.31 105 GLY A C 1
ATOM 774 O O . GLY A 1 105 ? -2.752 -4.688 -0.845 1.00 81.31 105 GLY A O 1
ATOM 775 N N . GLY A 1 106 ? -4.945 -4.203 -0.762 1.00 81.50 106 GLY A N 1
ATOM 776 C CA . GLY A 1 106 ? -5.325 -4.945 -1.962 1.00 81.50 106 GLY A CA 1
ATOM 777 C C . GLY A 1 106 ? -4.732 -4.325 -3.222 1.00 81.50 106 GLY A C 1
ATOM 778 O O . GLY A 1 106 ? -3.991 -4.986 -3.945 1.00 81.50 106 GLY A O 1
ATOM 779 N N . THR A 1 107 ? -4.972 -3.034 -3.456 1.00 84.69 107 THR A N 1
ATOM 780 C CA . THR A 1 107 ? -4.477 -2.339 -4.654 1.00 84.69 107 THR A CA 1
ATOM 781 C C . THR A 1 107 ? -2.954 -2.325 -4.719 1.00 84.69 107 THR A C 1
ATOM 783 O O . THR A 1 107 ? -2.384 -2.802 -5.697 1.00 84.69 107 THR A O 1
ATOM 786 N N . THR A 1 108 ? -2.286 -1.853 -3.664 1.00 84.94 108 THR A N 1
ATOM 787 C CA . THR A 1 108 ? -0.821 -1.757 -3.607 1.00 84.94 108 THR A CA 1
ATOM 788 C C . THR A 1 108 ? -0.181 -3.140 -3.563 1.00 84.94 108 THR A C 1
ATOM 790 O O . THR A 1 108 ? 0.820 -3.372 -4.237 1.00 84.94 108 THR A O 1
ATOM 793 N N . GLY A 1 109 ? -0.758 -4.076 -2.807 1.00 84.31 109 GLY A N 1
ATOM 794 C CA . GLY A 1 109 ? -0.257 -5.442 -2.689 1.00 84.31 109 GLY A CA 1
ATOM 795 C C . GLY A 1 109 ? -0.294 -6.185 -4.019 1.00 84.31 109 GLY A C 1
ATOM 796 O O . GLY A 1 109 ? 0.723 -6.745 -4.417 1.00 84.31 109 GLY A O 1
ATOM 797 N N . ILE A 1 110 ? -1.416 -6.131 -4.743 1.00 85.00 110 ILE A N 1
ATOM 798 C CA . ILE A 1 110 ? -1.548 -6.732 -6.078 1.00 85.00 110 ILE A CA 1
ATOM 799 C C . ILE A 1 110 ? -0.579 -6.059 -7.054 1.00 85.00 110 ILE A C 1
ATOM 801 O O . ILE A 1 110 ? 0.175 -6.741 -7.750 1.00 85.00 110 ILE A O 1
ATOM 805 N N . LEU A 1 111 ? -0.540 -4.723 -7.076 1.00 83.94 111 LEU A N 1
ATOM 806 C CA . LEU A 1 111 ? 0.309 -4.009 -8.022 1.00 83.94 111 LEU A CA 1
ATOM 807 C C . LEU A 1 111 ? 1.786 -4.335 -7.781 1.00 83.94 111 LEU A C 1
ATOM 809 O O . LEU A 1 111 ? 2.495 -4.659 -8.727 1.00 83.94 111 LEU A O 1
ATOM 813 N N . LEU A 1 112 ? 2.251 -4.328 -6.531 1.00 86.12 112 LEU A N 1
ATOM 814 C CA . LEU A 1 112 ? 3.642 -4.642 -6.214 1.00 86.12 112 LEU A CA 1
ATOM 815 C C . LEU A 1 112 ? 3.966 -6.124 -6.423 1.00 86.12 112 LEU A C 1
ATOM 817 O O . LEU A 1 112 ? 5.003 -6.431 -7.008 1.00 86.12 112 LEU A O 1
ATOM 821 N N . ALA A 1 113 ? 3.090 -7.039 -6.005 1.00 87.31 113 ALA A N 1
ATOM 822 C CA . ALA A 1 113 ? 3.337 -8.478 -6.101 1.00 87.31 113 ALA A CA 1
ATOM 823 C C . ALA A 1 113 ? 3.446 -8.974 -7.548 1.00 87.31 113 ALA A C 1
ATOM 825 O O . ALA A 1 113 ? 4.179 -9.926 -7.804 1.00 87.31 113 ALA A O 1
ATOM 826 N N . PHE A 1 114 ? 2.754 -8.331 -8.492 1.00 86.62 114 PHE A N 1
ATOM 827 C CA . PHE A 1 114 ? 2.763 -8.732 -9.901 1.00 86.62 114 PHE A CA 1
ATOM 828 C C . PHE A 1 114 ? 3.625 -7.823 -10.786 1.00 86.62 114 PHE A C 1
ATOM 830 O O . PHE A 1 114 ? 4.351 -8.314 -11.653 1.00 86.62 114 PHE A O 1
ATOM 837 N N . THR A 1 115 ? 3.603 -6.507 -10.556 1.00 86.06 115 THR A N 1
ATOM 838 C CA . THR A 1 115 ? 4.299 -5.542 -11.424 1.00 86.06 115 THR A CA 1
ATOM 839 C C . THR A 1 115 ? 5.792 -5.491 -11.141 1.00 86.06 115 THR A C 1
ATOM 841 O O . THR A 1 115 ? 6.570 -5.410 -12.083 1.00 86.06 115 THR A O 1
ATOM 844 N N . VAL A 1 116 ? 6.223 -5.580 -9.877 1.00 87.38 116 VAL A N 1
ATOM 845 C CA . VAL A 1 116 ? 7.655 -5.530 -9.527 1.00 87.38 116 VAL A CA 1
ATOM 846 C C . VAL A 1 116 ? 8.429 -6.716 -10.114 1.00 87.38 116 VAL A C 1
ATOM 848 O O . VAL A 1 116 ? 9.385 -6.473 -10.852 1.00 87.38 116 VAL A O 1
ATOM 851 N N . PRO A 1 117 ? 8.051 -7.988 -9.871 1.00 86.88 117 PRO A N 1
ATOM 852 C CA . PRO A 1 117 ? 8.752 -9.107 -10.494 1.00 86.88 117 PRO A CA 1
ATOM 853 C C . PRO A 1 117 ? 8.602 -9.103 -12.020 1.00 86.88 117 PRO A C 1
ATOM 855 O O . PRO A 1 117 ? 9.580 -9.378 -12.712 1.00 86.88 117 PRO A O 1
ATOM 858 N N . GLY A 1 118 ? 7.436 -8.718 -12.558 1.00 86.44 118 GLY A N 1
ATOM 859 C CA . GLY A 1 118 ? 7.250 -8.556 -14.002 1.00 86.44 118 GLY A CA 1
ATOM 860 C C . GLY A 1 118 ? 8.234 -7.546 -14.599 1.00 86.44 118 GLY A C 1
ATOM 861 O O . GLY A 1 118 ? 8.878 -7.827 -15.609 1.00 86.44 118 GLY A O 1
ATOM 862 N N . TYR A 1 119 ? 8.417 -6.400 -13.944 1.00 87.88 119 TYR A N 1
ATOM 863 C CA . TYR A 1 119 ? 9.362 -5.366 -14.358 1.00 87.88 119 TYR A CA 1
ATOM 864 C C . TYR A 1 119 ? 10.817 -5.850 -14.307 1.00 87.88 119 TYR A C 1
ATOM 866 O O . TYR A 1 119 ? 11.580 -5.587 -15.234 1.00 87.88 119 TYR A O 1
ATOM 874 N N . PHE A 1 120 ? 11.203 -6.618 -13.284 1.00 88.12 120 PHE A N 1
ATOM 875 C CA . PHE A 1 120 ? 12.540 -7.216 -13.225 1.00 88.12 120 PHE A CA 1
ATOM 876 C C . PHE A 1 120 ? 12.786 -8.213 -14.362 1.00 88.12 120 PHE A C 1
ATOM 878 O O . PHE A 1 120 ? 13.823 -8.141 -15.019 1.00 88.12 120 PHE A O 1
ATOM 885 N N . VAL A 1 121 ? 11.829 -9.103 -14.645 1.00 87.25 121 VAL A N 1
ATOM 886 C CA . VAL A 1 121 ? 11.937 -10.050 -15.771 1.00 87.25 121 VAL A CA 1
ATOM 887 C C . VAL A 1 121 ? 12.018 -9.299 -17.100 1.00 87.25 121 VAL A C 1
ATOM 889 O O . VAL A 1 121 ? 12.804 -9.670 -17.972 1.00 87.25 121 VAL A O 1
ATOM 892 N N . TRP A 1 122 ? 11.264 -8.205 -17.243 1.00 87.38 122 TRP A N 1
ATOM 893 C CA . TRP A 1 122 ? 11.353 -7.330 -18.409 1.00 87.38 122 TRP A CA 1
ATOM 894 C C . TRP A 1 122 ? 12.751 -6.728 -18.566 1.00 87.38 122 TRP A C 1
ATOM 896 O O . TRP A 1 122 ? 13.322 -6.815 -19.651 1.00 87.38 122 TRP A O 1
ATOM 906 N N . GLN A 1 123 ? 13.328 -6.167 -17.497 1.00 87.19 123 GLN A N 1
ATOM 907 C CA . GLN A 1 123 ? 14.675 -5.592 -17.532 1.00 87.19 123 GLN A CA 1
ATOM 908 C C . GLN A 1 123 ? 15.735 -6.634 -17.893 1.00 87.19 123 GLN A C 1
ATOM 910 O O . GLN A 1 123 ? 16.505 -6.413 -18.825 1.00 87.19 123 GLN A O 1
ATOM 915 N N . VAL A 1 124 ? 15.726 -7.793 -17.230 1.00 85.75 124 VAL A N 1
ATOM 916 C CA . VAL A 1 124 ? 16.673 -8.891 -17.493 1.00 85.75 124 VAL A CA 1
ATOM 917 C C . VAL A 1 124 ? 16.538 -9.411 -18.925 1.00 85.75 124 VAL A C 1
ATOM 919 O O . VAL A 1 124 ? 17.533 -9.706 -19.587 1.00 85.75 124 VAL A O 1
ATOM 922 N N . SER A 1 125 ? 15.313 -9.488 -19.445 1.00 81.94 125 SER A N 1
ATOM 923 C CA . SER A 1 125 ? 15.079 -9.915 -20.822 1.00 81.94 125 SER A CA 1
ATOM 924 C C . SER A 1 125 ? 15.463 -8.858 -21.862 1.00 81.94 125 SER A C 1
ATOM 926 O O . SER A 1 125 ? 15.655 -9.207 -23.031 1.00 81.94 125 SER A O 1
ATOM 928 N N . ASN A 1 126 ? 15.515 -7.580 -21.487 1.00 80.00 126 ASN A N 1
ATOM 929 C CA . ASN A 1 126 ? 15.874 -6.484 -22.383 1.00 80.00 126 ASN A CA 1
ATOM 930 C C . ASN A 1 126 ? 17.361 -6.123 -22.319 1.00 80.00 126 ASN A C 1
ATOM 932 O O . ASN A 1 126 ? 17.831 -5.385 -23.180 1.00 80.00 126 ASN A O 1
ATOM 936 N N . ASP A 1 127 ? 18.086 -6.658 -21.337 1.00 81.88 127 ASP A N 1
ATOM 937 C CA . ASP A 1 127 ? 19.518 -6.453 -21.204 1.00 81.88 127 ASP A CA 1
ATOM 938 C C . ASP A 1 127 ? 20.278 -7.115 -22.366 1.00 81.88 127 ASP A C 1
ATOM 940 O O . ASP A 1 127 ? 20.033 -8.263 -22.771 1.00 81.88 127 ASP A O 1
ATOM 944 N N . THR A 1 128 ? 21.194 -6.346 -22.945 1.00 67.12 128 THR A N 1
ATOM 945 C CA . THR A 1 128 ? 22.025 -6.747 -24.083 1.00 67.12 128 THR A CA 1
ATOM 946 C C . THR A 1 128 ? 23.117 -7.721 -23.646 1.00 67.12 128 THR A C 1
ATOM 948 O O . THR A 1 128 ? 23.517 -8.562 -24.444 1.00 67.12 128 THR A O 1
ATOM 951 N N . TYR A 1 129 ? 23.538 -7.665 -22.378 1.00 67.12 129 TYR A N 1
ATOM 952 C CA . TYR A 1 129 ? 24.596 -8.517 -21.822 1.00 67.12 129 TYR A CA 1
ATOM 953 C C . TYR A 1 129 ? 24.121 -9.900 -21.364 1.00 67.12 129 TYR A C 1
ATOM 955 O O . TYR A 1 129 ? 24.924 -10.706 -20.906 1.00 67.12 129 TYR A O 1
ATOM 963 N N . ASN A 1 130 ? 22.825 -10.187 -21.470 1.00 69.75 130 ASN A N 1
ATOM 964 C CA . ASN A 1 130 ? 22.268 -11.449 -21.009 1.00 69.75 130 ASN A CA 1
ATOM 965 C C . ASN A 1 130 ? 22.430 -12.556 -22.071 1.00 69.75 130 ASN A C 1
ATOM 967 O O . ASN A 1 130 ? 21.995 -12.380 -23.211 1.00 69.75 130 ASN A O 1
ATOM 971 N N . GLU A 1 131 ? 22.992 -13.706 -21.680 1.00 77.00 131 GLU A N 1
ATOM 972 C CA . GLU A 1 131 ? 23.308 -14.871 -22.537 1.00 77.00 131 GLU A CA 1
ATOM 973 C C . GLU A 1 131 ? 22.072 -15.665 -23.012 1.00 77.00 131 GLU A C 1
ATOM 975 O O . GLU A 1 131 ? 22.180 -16.767 -23.550 1.00 77.00 131 GLU A O 1
ATOM 980 N N . TRP A 1 132 ? 20.866 -15.136 -22.807 1.00 77.06 132 TRP A N 1
ATOM 981 C CA . TRP A 1 132 ? 19.629 -15.812 -23.185 1.00 77.06 132 TRP A CA 1
ATOM 982 C C . TRP A 1 132 ? 19.511 -15.976 -24.697 1.00 77.06 132 TRP A C 1
ATOM 984 O O . TRP A 1 132 ? 19.724 -15.034 -25.468 1.00 77.06 132 TRP A O 1
ATOM 994 N N . THR A 1 133 ? 19.071 -17.163 -25.118 1.00 81.00 133 THR A N 1
ATOM 995 C CA . THR A 1 133 ? 18.757 -17.416 -26.524 1.00 81.00 133 THR A CA 1
ATOM 996 C C . THR A 1 133 ? 17.628 -16.480 -26.996 1.00 81.00 133 THR A C 1
ATOM 998 O O . THR A 1 133 ? 16.779 -16.057 -26.199 1.00 81.00 133 THR A O 1
ATOM 1001 N N . PRO A 1 134 ? 17.566 -16.125 -28.294 1.00 78.81 134 PRO A N 1
ATOM 1002 C CA . PRO A 1 134 ? 16.540 -15.212 -28.815 1.00 78.81 134 PRO A CA 1
ATOM 1003 C C . PRO A 1 134 ? 15.101 -15.709 -28.571 1.00 78.81 134 PRO A C 1
ATOM 1005 O O . PRO A 1 134 ? 14.175 -14.910 -28.390 1.00 78.81 134 PRO A O 1
ATOM 1008 N N . THR A 1 135 ? 14.909 -17.028 -28.503 1.00 81.38 135 THR A N 1
ATOM 1009 C CA . THR A 1 135 ? 13.623 -17.662 -28.191 1.00 81.38 135 THR A CA 1
ATOM 1010 C C . THR A 1 135 ? 13.231 -17.456 -26.724 1.00 81.38 135 THR A C 1
ATOM 1012 O O . THR A 1 135 ? 12.074 -17.142 -26.429 1.00 81.38 135 THR A O 1
ATOM 1015 N N . ASP A 1 136 ? 14.199 -17.547 -25.807 1.00 81.62 136 ASP A N 1
ATOM 1016 C CA . ASP A 1 136 ? 13.985 -17.353 -24.369 1.00 81.62 136 ASP A CA 1
ATOM 1017 C C . ASP A 1 136 ? 13.743 -15.883 -24.014 1.00 81.62 136 ASP A C 1
ATOM 1019 O O . ASP A 1 136 ? 12.892 -15.591 -23.175 1.00 81.62 136 ASP A O 1
ATOM 1023 N N . LYS A 1 137 ? 14.379 -14.937 -24.724 1.00 81.25 137 LYS A N 1
ATOM 1024 C CA . LYS A 1 137 ? 14.064 -13.498 -24.609 1.00 81.25 137 LYS A CA 1
ATOM 1025 C C . LYS A 1 137 ? 12.610 -13.193 -24.971 1.00 81.25 137 LYS A C 1
ATOM 1027 O O . LYS A 1 137 ? 11.933 -12.443 -24.271 1.00 81.25 137 LYS A O 1
ATOM 1032 N N . THR A 1 138 ? 12.095 -13.784 -26.047 1.00 82.94 138 THR A N 1
ATOM 1033 C CA . THR A 1 138 ? 10.701 -13.554 -26.461 1.00 82.94 138 THR A CA 1
ATOM 1034 C C . THR A 1 138 ? 9.713 -14.128 -25.441 1.00 82.94 138 THR A C 1
ATOM 1036 O O . THR A 1 138 ? 8.736 -13.467 -25.084 1.00 82.94 138 THR A O 1
ATOM 1039 N N . ARG A 1 139 ? 10.003 -15.318 -24.897 1.00 83.94 139 ARG A N 1
ATOM 1040 C CA . ARG A 1 139 ? 9.216 -15.928 -23.814 1.00 83.94 139 ARG A CA 1
ATOM 1041 C C . ARG A 1 139 ? 9.276 -15.116 -22.519 1.00 83.94 139 ARG A C 1
ATOM 1043 O O . ARG A 1 139 ? 8.231 -14.858 -21.930 1.00 83.94 139 ARG A O 1
ATOM 1050 N N . GLY A 1 140 ? 10.459 -14.661 -22.108 1.00 83.81 140 GLY A N 1
ATOM 1051 C CA . GLY A 1 140 ? 10.648 -13.828 -20.918 1.00 83.81 140 GLY A CA 1
ATOM 1052 C C . GLY A 1 140 ? 9.875 -12.511 -20.993 1.00 83.81 140 GLY A C 1
ATOM 1053 O O . GLY A 1 140 ? 9.172 -12.156 -20.047 1.00 83.81 140 GLY A O 1
ATOM 1054 N N . ARG A 1 141 ? 9.906 -11.829 -22.147 1.00 84.38 141 ARG A N 1
ATOM 1055 C CA . ARG A 1 141 ? 9.094 -10.622 -22.391 1.00 84.38 141 ARG A CA 1
ATOM 1056 C C . ARG A 1 141 ? 7.596 -10.902 -22.316 1.00 84.38 141 ARG A C 1
ATOM 1058 O O . ARG A 1 141 ? 6.875 -10.132 -21.688 1.00 84.38 141 ARG A O 1
ATOM 1065 N N . ALA A 1 142 ? 7.130 -11.995 -22.923 1.00 88.00 142 ALA A N 1
ATOM 1066 C CA . ALA A 1 142 ? 5.718 -12.368 -22.884 1.00 88.00 142 ALA A CA 1
ATOM 1067 C C . ALA A 1 142 ? 5.241 -12.650 -21.448 1.00 88.00 142 ALA A C 1
ATOM 1069 O O . ALA A 1 142 ? 4.182 -12.169 -21.049 1.00 88.00 142 ALA A O 1
ATOM 1070 N N . VAL A 1 143 ? 6.046 -13.358 -20.648 1.00 88.81 143 VAL A N 1
ATOM 1071 C CA . VAL A 1 143 ? 5.752 -13.621 -19.230 1.00 88.81 143 VAL A CA 1
ATOM 1072 C C . VAL A 1 143 ? 5.752 -12.327 -18.417 1.00 88.81 143 VAL A C 1
ATOM 1074 O O . VAL A 1 143 ? 4.822 -12.098 -17.650 1.00 88.81 143 VAL A O 1
ATOM 1077 N N . ALA A 1 144 ? 6.735 -11.447 -18.618 1.00 88.44 144 ALA A N 1
ATOM 1078 C CA . ALA A 1 144 ? 6.805 -10.160 -17.928 1.00 88.44 144 ALA A CA 1
ATOM 1079 C C . ALA A 1 144 ? 5.569 -9.285 -18.190 1.00 88.44 144 ALA A C 1
ATOM 1081 O O . ALA A 1 144 ? 4.963 -8.766 -17.251 1.00 88.44 144 ALA A O 1
ATOM 1082 N N . VAL A 1 145 ? 5.165 -9.160 -19.459 1.00 90.12 145 VAL A N 1
ATOM 1083 C CA . VAL A 1 145 ? 3.955 -8.419 -19.845 1.00 90.12 145 VAL A CA 1
ATOM 1084 C C . VAL A 1 145 ? 2.707 -9.097 -19.286 1.00 90.12 145 VAL A C 1
ATOM 1086 O O . VAL A 1 145 ? 1.838 -8.410 -18.758 1.00 90.12 145 VAL A O 1
ATOM 1089 N N . GLY A 1 146 ? 2.635 -10.430 -19.328 1.00 91.25 146 GLY A N 1
ATOM 1090 C CA . GLY A 1 146 ? 1.533 -11.194 -18.744 1.00 91.25 146 GLY A CA 1
ATOM 1091 C C . GLY A 1 146 ? 1.375 -10.953 -17.241 1.00 91.25 146 GLY A C 1
ATOM 1092 O O . GLY A 1 146 ? 0.265 -10.702 -16.774 1.00 91.25 146 GLY A O 1
ATOM 1093 N N . MET A 1 147 ? 2.476 -10.955 -16.483 1.00 90.19 147 MET A N 1
ATOM 1094 C CA . MET A 1 147 ? 2.468 -10.670 -15.044 1.00 90.19 147 MET A CA 1
ATOM 1095 C C . MET A 1 147 ? 2.024 -9.234 -14.752 1.00 90.19 147 MET A C 1
ATOM 1097 O O . MET A 1 147 ? 1.134 -9.035 -13.927 1.00 90.19 147 MET A O 1
ATOM 1101 N N . MET A 1 148 ? 2.575 -8.241 -15.460 1.00 89.50 148 MET A N 1
ATOM 1102 C CA . MET A 1 148 ? 2.183 -6.836 -15.286 1.00 89.50 148 MET A CA 1
ATOM 1103 C C . MET A 1 148 ? 0.709 -6.601 -15.652 1.00 89.50 148 MET A C 1
ATOM 1105 O O . MET A 1 148 ? -0.018 -5.971 -14.886 1.00 89.50 148 MET A O 1
ATOM 1109 N N . ALA A 1 149 ? 0.239 -7.156 -16.773 1.00 90.69 149 ALA A N 1
ATOM 1110 C CA . ALA A 1 149 ? -1.156 -7.050 -17.198 1.00 90.69 149 ALA A CA 1
ATOM 1111 C C . ALA A 1 149 ? -2.110 -7.714 -16.195 1.00 90.69 149 ALA A C 1
ATOM 1113 O O . ALA A 1 149 ? -3.132 -7.131 -15.842 1.00 90.69 149 ALA A O 1
ATOM 1114 N N . THR A 1 150 ? -1.748 -8.893 -15.679 1.00 90.25 150 THR A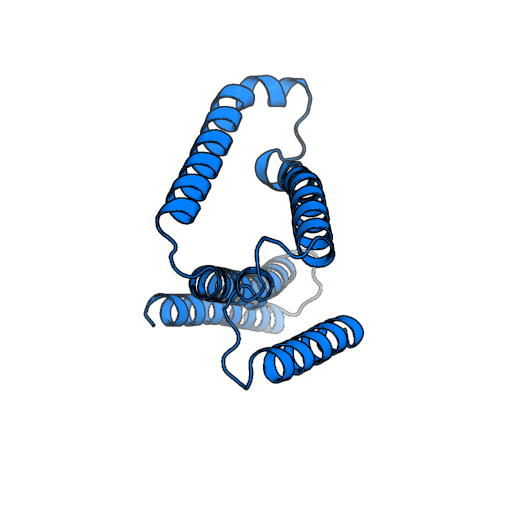 N 1
ATOM 1115 C CA . THR A 1 150 ? -2.529 -9.587 -14.644 1.00 90.25 150 THR A CA 1
ATOM 1116 C C . THR A 1 150 ? -2.622 -8.746 -13.372 1.00 90.25 150 THR A C 1
ATOM 1118 O O . THR A 1 150 ? -3.711 -8.601 -12.824 1.00 90.25 150 THR A O 1
ATOM 1121 N N . GLY A 1 151 ? -1.516 -8.128 -12.942 1.00 86.81 15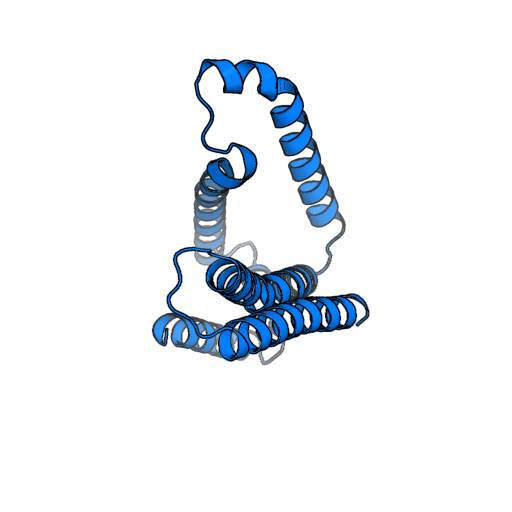1 GLY A N 1
ATOM 1122 C CA . GLY A 1 151 ? -1.508 -7.197 -11.812 1.00 86.81 151 GLY A CA 1
ATOM 1123 C C . GLY A 1 151 ? -2.482 -6.036 -12.007 1.00 86.81 151 GLY A C 1
ATOM 1124 O O . GLY A 1 151 ? -3.329 -5.799 -11.153 1.00 86.81 151 GLY A O 1
ATOM 1125 N N . VAL A 1 152 ? -2.430 -5.366 -13.163 1.00 87.25 152 VAL A N 1
ATOM 1126 C CA . VAL A 1 152 ? -3.331 -4.243 -13.479 1.00 87.25 152 VAL A CA 1
ATOM 1127 C C . VAL A 1 152 ? -4.796 -4.683 -13.512 1.00 87.25 152 VAL A C 1
ATOM 1129 O O . VAL A 1 152 ? -5.641 -4.020 -12.915 1.00 87.25 152 VAL A O 1
ATOM 1132 N N . VAL A 1 153 ? -5.110 -5.811 -14.157 1.00 89.75 153 VAL A N 1
ATOM 1133 C CA . VAL A 1 153 ? -6.485 -6.336 -14.234 1.00 89.75 153 VAL A CA 1
ATOM 1134 C C . VAL A 1 153 ? -7.023 -6.675 -12.844 1.00 89.75 153 VAL A C 1
ATOM 1136 O O . VAL A 1 153 ? -8.133 -6.272 -12.503 1.00 89.75 153 VAL A O 1
ATOM 1139 N N . LEU A 1 154 ? -6.236 -7.366 -12.016 1.00 87.06 154 LEU A N 1
ATOM 1140 C CA . LEU A 1 154 ? -6.632 -7.709 -10.650 1.00 87.06 154 LEU A CA 1
ATOM 1141 C C . LEU A 1 154 ? -6.811 -6.463 -9.773 1.00 87.06 154 LEU A C 1
ATOM 1143 O O . LEU A 1 154 ? -7.740 -6.418 -8.969 1.00 87.06 154 LEU A O 1
ATOM 1147 N N . THR A 1 155 ? -5.983 -5.431 -9.955 1.00 86.88 155 THR A N 1
ATOM 1148 C CA . THR A 1 155 ? -6.160 -4.147 -9.268 1.00 86.88 155 THR A CA 1
ATOM 1149 C C . THR A 1 155 ? -7.440 -3.445 -9.715 1.00 86.88 155 THR A C 1
ATOM 1151 O O . THR A 1 155 ? -8.177 -2.970 -8.859 1.00 86.88 155 THR A O 1
ATOM 1154 N N . ILE A 1 156 ? -7.757 -3.418 -11.015 1.00 85.88 156 ILE A N 1
ATOM 1155 C CA . ILE A 1 156 ? -9.018 -2.839 -11.513 1.00 85.88 156 ILE A CA 1
ATOM 1156 C C . ILE A 1 156 ? -10.210 -3.562 -10.883 1.00 85.88 156 ILE A C 1
ATOM 1158 O O . ILE A 1 156 ? -11.085 -2.910 -10.321 1.00 85.88 156 ILE A O 1
ATOM 1162 N N . ILE A 1 157 ? -10.200 -4.899 -10.891 1.00 86.19 157 ILE A N 1
ATOM 1163 C CA . ILE A 1 157 ? -11.252 -5.712 -10.266 1.00 86.19 157 ILE A CA 1
ATOM 1164 C C . ILE A 1 157 ? -11.377 -5.386 -8.770 1.00 86.19 157 ILE A C 1
ATOM 1166 O O . ILE A 1 157 ? -12.492 -5.248 -8.270 1.00 86.19 157 ILE A O 1
ATOM 1170 N N . SER A 1 158 ? -10.249 -5.228 -8.070 1.00 82.88 158 SER A N 1
ATOM 1171 C CA . SER A 1 158 ? -10.208 -4.875 -6.645 1.00 82.88 158 SER A CA 1
ATOM 1172 C C . SER A 1 158 ? -10.716 -3.464 -6.344 1.00 82.88 158 SER A C 1
ATOM 1174 O O . SER A 1 158 ? -11.116 -3.219 -5.213 1.00 82.88 158 SER A O 1
ATOM 1176 N N . VAL A 1 159 ? -10.659 -2.538 -7.303 1.00 79.38 159 VAL A N 1
ATOM 1177 C CA . VAL A 1 159 ? -11.162 -1.164 -7.144 1.00 79.38 159 VAL A CA 1
ATOM 1178 C C . VAL A 1 159 ? -12.654 -1.072 -7.463 1.00 79.38 159 VAL A C 1
ATOM 1180 O O . VAL A 1 159 ? -13.343 -0.228 -6.904 1.00 79.38 159 VAL A O 1
ATOM 1183 N N . THR A 1 160 ? -13.151 -1.923 -8.364 1.00 78.06 160 THR A N 1
ATOM 1184 C CA . THR A 1 160 ? -14.560 -1.934 -8.796 1.00 78.06 160 THR A CA 1
ATOM 1185 C C . THR A 1 160 ? -15.503 -2.740 -7.896 1.00 78.06 160 THR A C 1
ATOM 1187 O O . THR A 1 160 ? -16.709 -2.726 -8.137 1.00 78.06 160 THR A O 1
ATOM 1190 N N . LYS A 1 161 ? -14.969 -3.473 -6.916 1.00 60.56 161 LYS A N 1
ATOM 1191 C CA . LYS A 1 161 ? -15.729 -4.208 -5.896 1.00 60.56 161 LYS A CA 1
ATOM 1192 C C . LYS A 1 161 ? -15.776 -3.418 -4.600 1.00 60.56 161 LYS A C 1
ATOM 1194 O O . LYS A 1 161 ? -16.835 -3.501 -3.946 1.00 60.56 161 LYS A O 1
#

Secondary structure (DSSP, 8-state):
-HHHHHHHHHHHHHHHHHTTT---SSGGGGS-TT-HHHHHHHHHHHHHHHHHHGGGHHHHH-S--HHHHHHTHHHHHHHHHHHHHHHHHHHHH-S-HHHHHHHHHHHHHHHHHHHHHHHHHHHHHH-TT----HHHHHHHHHHHHHHHHHHHHHHHHHHH-

Sequence (161 aa):
MGSGAALYLIASIAGYVCFNGMPPADILTGFSSEDASINGVRIALGLCMIRSARSLRPFFLGPATHAEARHRLPFRVLATSIFLLAAFVLAVTAEDVGVVMGWIGGTTGILLAFTVPGYFVWQVSNDTYNEWTPTDKTRGRAVAVGMMATGVVLTIISVTK

pLDDT: mean 79.88, std 9.68, range [52.94, 91.25]

Organism: Saprolegnia parasitica (strain CBS 223.65) (NCBI:txid695850)

Radius of gyration: 21.94 Å; chains: 1; bounding box: 42×42×61 Å